Protein AF-A0A352MCY6-F1 (afdb_monomer_lite)

Structure (mmCIF, N/CA/C/O backbone):
data_AF-A0A352MCY6-F1
#
_entry.id   AF-A0A352MCY6-F1
#
loop_
_atom_site.group_PDB
_atom_site.id
_atom_site.type_symbol
_atom_site.label_atom_id
_atom_site.label_alt_id
_atom_site.label_comp_id
_atom_site.label_asym_id
_atom_site.label_entity_id
_atom_site.label_seq_id
_atom_site.pdbx_PDB_ins_code
_atom_site.Cartn_x
_atom_site.Cartn_y
_atom_site.Cartn_z
_atom_site.occupancy
_atom_site.B_iso_or_equiv
_atom_site.auth_seq_id
_atom_site.auth_comp_id
_atom_site.auth_asym_id
_atom_site.auth_atom_id
_atom_site.pdbx_PDB_model_num
ATOM 1 N N . PRO A 1 1 ? -17.362 -1.613 27.167 1.00 86.88 1 PRO A N 1
ATOM 2 C CA . PRO A 1 1 ? -18.510 -1.127 27.973 1.00 86.88 1 PRO A CA 1
ATOM 3 C C . PRO A 1 1 ? -19.606 -2.205 28.003 1.00 86.88 1 PRO A C 1
ATOM 5 O O . PRO A 1 1 ? -19.827 -2.821 26.959 1.00 86.88 1 PRO A O 1
ATOM 8 N N . PRO A 1 2 ? -20.228 -2.479 29.162 1.00 89.56 2 PRO A N 1
ATOM 9 C CA . PRO A 1 2 ? -21.310 -3.460 29.276 1.00 89.56 2 PRO A CA 1
ATOM 10 C C . PRO A 1 2 ? -22.570 -3.017 28.509 1.00 89.56 2 PRO A C 1
ATOM 12 O O . PRO A 1 2 ? -22.813 -1.823 28.349 1.00 89.56 2 PRO A O 1
ATOM 15 N N . LEU A 1 3 ? -23.342 -3.983 28.000 1.00 93.31 3 LEU A N 1
ATOM 16 C CA . LEU A 1 3 ? -24.565 -3.742 27.221 1.00 93.31 3 LEU A CA 1
ATOM 17 C C . LEU A 1 3 ? -25.803 -3.718 28.121 1.00 93.31 3 LEU A C 1
ATOM 19 O O . LEU A 1 3 ? -25.841 -4.387 29.154 1.00 93.31 3 LEU A O 1
ATOM 23 N N . ALA A 1 4 ? -26.840 -3.000 27.687 1.00 96.19 4 ALA A N 1
ATOM 24 C CA . ALA A 1 4 ? -28.153 -3.070 28.314 1.00 96.19 4 ALA A CA 1
ATOM 25 C C . ALA A 1 4 ? -28.767 -4.478 28.184 1.00 96.19 4 ALA A C 1
ATOM 27 O O . ALA A 1 4 ? -28.470 -5.233 27.253 1.00 96.19 4 ALA A O 1
ATOM 28 N N . LYS A 1 5 ? -29.654 -4.838 29.118 1.00 95.81 5 LYS A N 1
ATOM 29 C CA . LYS A 1 5 ? -30.345 -6.135 29.104 1.00 95.81 5 LYS A CA 1
ATOM 3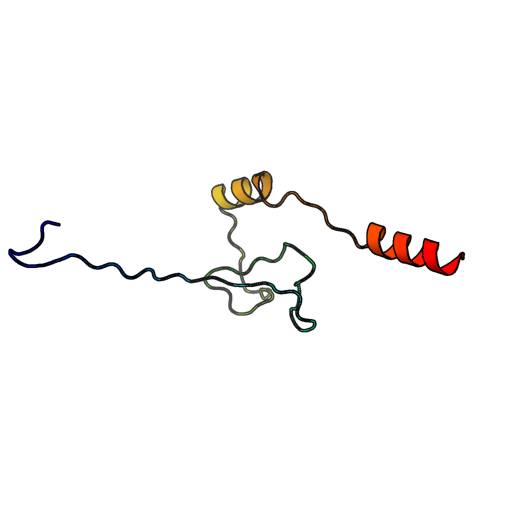0 C C . LYS A 1 5 ? -31.143 -6.302 27.804 1.00 95.81 5 LYS A C 1
ATOM 32 O O . LYS A 1 5 ? -31.889 -5.410 27.415 1.00 95.81 5 LYS A O 1
ATOM 37 N N . GLY A 1 6 ? -30.990 -7.456 27.152 1.00 96.75 6 GLY A N 1
ATOM 38 C CA . GLY A 1 6 ? -31.666 -7.783 25.890 1.00 96.75 6 GLY A CA 1
ATOM 39 C C . GLY A 1 6 ? -30.962 -7.270 24.631 1.00 96.75 6 GLY A C 1
ATOM 40 O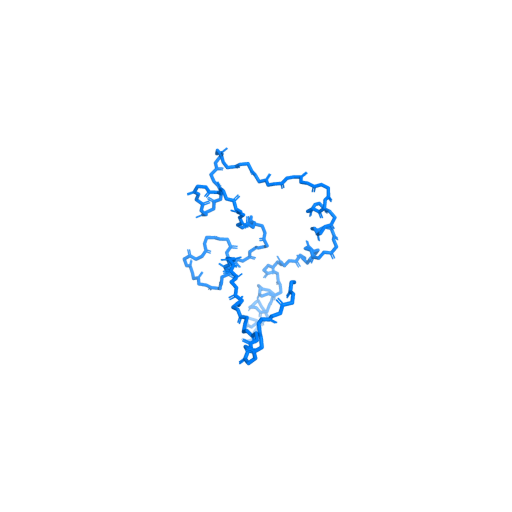 O . GLY A 1 6 ? -31.417 -7.561 23.530 1.00 96.75 6 GLY A O 1
ATOM 41 N N . TRP A 1 7 ? -29.848 -6.545 24.764 1.00 96.62 7 TRP A N 1
ATOM 42 C CA . TRP A 1 7 ? -29.077 -6.075 23.616 1.00 96.62 7 TRP A CA 1
ATOM 43 C C . TRP A 1 7 ? -28.029 -7.102 23.193 1.00 96.62 7 TRP A C 1
ATOM 45 O O . TRP A 1 7 ? -27.345 -7.701 24.025 1.00 96.62 7 TRP A O 1
ATOM 55 N N . LYS A 1 8 ? -27.853 -7.248 21.878 1.00 95.44 8 LYS A N 1
ATOM 56 C CA . LYS A 1 8 ? -26.763 -8.008 21.264 1.00 95.44 8 LYS A CA 1
ATOM 57 C C . LYS A 1 8 ? -25.796 -7.029 20.611 1.00 95.44 8 LYS A C 1
ATOM 59 O O . LYS A 1 8 ? -26.223 -6.086 19.951 1.00 95.44 8 LYS A O 1
ATOM 64 N N . ARG A 1 9 ? -24.495 -7.232 20.816 1.00 94.88 9 ARG A N 1
ATOM 65 C CA . ARG A 1 9 ? -23.479 -6.411 20.153 1.00 94.88 9 ARG A CA 1
ATOM 66 C C . ARG A 1 9 ? -23.362 -6.821 18.696 1.00 94.88 9 ARG A C 1
ATOM 68 O O . ARG A 1 9 ? -23.337 -8.014 18.401 1.00 94.88 9 ARG A O 1
ATOM 75 N N . ASP A 1 10 ? -23.228 -5.820 17.843 1.00 93.69 10 ASP A N 1
ATOM 76 C CA . ASP A 1 10 ? -22.874 -5.988 16.445 1.00 93.69 10 ASP A CA 1
ATOM 77 C C . ASP A 1 10 ? -21.620 -5.165 16.133 1.00 93.69 10 ASP A C 1
ATOM 79 O O . ASP A 1 10 ? -21.258 -4.251 16.890 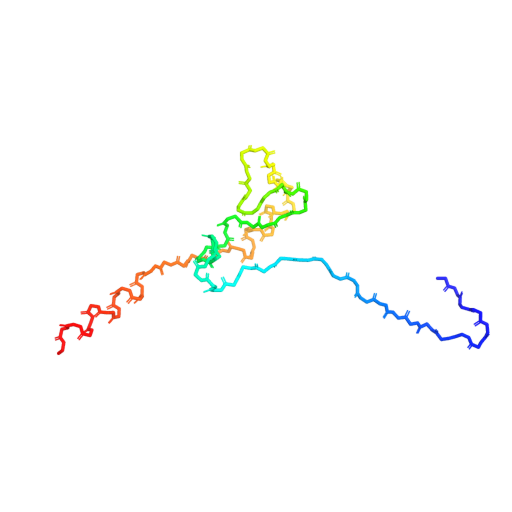1.00 93.69 10 ASP A O 1
ATOM 83 N N . PHE A 1 11 ? -20.932 -5.519 15.057 1.00 91.38 11 PHE A N 1
ATOM 84 C CA . PHE A 1 11 ? -19.651 -4.942 14.682 1.00 91.38 11 PHE A CA 1
ATOM 85 C C . PHE A 1 11 ? -19.646 -4.586 13.198 1.00 91.38 11 PHE A C 1
ATOM 87 O O . PHE A 1 11 ? -19.938 -5.414 12.343 1.00 91.38 11 PHE A O 1
ATOM 94 N N . LEU A 1 12 ? -19.231 -3.357 12.893 1.00 94.06 12 LEU A N 1
ATOM 95 C CA . LEU A 1 12 ? -18.892 -2.936 11.539 1.00 94.06 12 LEU A CA 1
ATOM 96 C C . LEU A 1 12 ? -17.372 -2.892 11.407 1.00 94.06 12 LEU A C 1
ATOM 98 O O . LEU A 1 12 ? -16.697 -2.238 12.204 1.00 94.06 12 LEU A O 1
ATOM 102 N N . ILE A 1 13 ? -16.842 -3.531 10.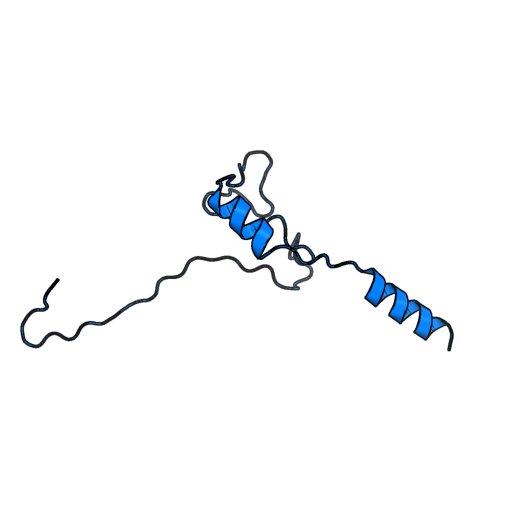368 1.00 93.88 13 ILE A N 1
ATOM 103 C CA . ILE A 1 13 ? -15.451 -3.338 9.965 1.00 93.88 13 ILE A CA 1
ATOM 104 C C . ILE A 1 13 ? -15.418 -2.202 8.949 1.00 93.88 13 ILE A C 1
ATOM 106 O O . ILE A 1 13 ? -16.005 -2.299 7.873 1.00 93.88 13 ILE A O 1
ATOM 110 N N . ARG A 1 14 ? -14.708 -1.125 9.286 1.00 93.81 14 ARG A N 1
ATOM 111 C CA . ARG A 1 14 ? -14.400 -0.042 8.352 1.00 93.81 14 ARG A CA 1
ATOM 112 C C . ARG A 1 14 ? -12.922 -0.104 7.999 1.00 93.81 14 ARG A C 1
ATOM 114 O O . ARG A 1 14 ? -12.079 0.132 8.859 1.00 93.81 14 ARG A O 1
ATOM 121 N N . SER A 1 15 ? -12.632 -0.390 6.735 1.00 93.81 15 SER A N 1
ATOM 122 C CA . SER A 1 15 ? -11.279 -0.356 6.182 1.00 93.81 15 SER A CA 1
ATOM 123 C C . SER A 1 15 ? -11.124 0.831 5.237 1.00 93.81 15 SER A C 1
ATOM 125 O O . SER A 1 15 ? -12.075 1.227 4.563 1.00 93.81 15 SER A O 1
ATOM 127 N N . VAL A 1 16 ? -9.923 1.400 5.203 1.00 91.19 16 VAL A N 1
ATOM 128 C CA . VAL A 1 16 ? -9.487 2.372 4.201 1.00 91.19 16 VAL A CA 1
ATOM 129 C C . VAL A 1 16 ? -8.145 1.879 3.692 1.00 91.19 16 VAL A C 1
ATOM 131 O O . VAL A 1 16 ? -7.249 1.591 4.485 1.00 91.19 16 VAL A O 1
ATOM 134 N N . GLY A 1 17 ? -8.017 1.762 2.378 1.00 91.06 17 GLY A N 1
ATOM 135 C CA . GLY A 1 17 ? -6.803 1.270 1.753 1.00 91.06 17 GLY A CA 1
ATOM 136 C C . GLY A 1 17 ? -6.754 1.620 0.279 1.00 91.06 17 GLY A C 1
ATOM 137 O O . GLY A 1 17 ? -7.699 2.173 -0.283 1.00 91.06 17 GLY A O 1
ATOM 138 N N . TRP A 1 18 ? -5.630 1.273 -0.328 1.00 92.06 18 TRP A N 1
ATOM 139 C CA . TRP A 1 18 ? -5.365 1.478 -1.741 1.00 92.06 18 TRP A CA 1
ATOM 140 C C . TRP A 1 18 ? -4.953 0.161 -2.373 1.00 92.06 18 TRP A C 1
ATOM 142 O O . TRP A 1 18 ? -4.382 -0.704 -1.708 1.00 92.06 18 TRP A O 1
ATOM 152 N N . VAL A 1 19 ? -5.202 0.048 -3.671 1.00 90.88 19 VAL A N 1
ATOM 153 C CA . VAL A 1 19 ? -4.743 -1.066 -4.489 1.00 90.88 19 VAL A CA 1
ATOM 154 C C . VAL A 1 19 ? -3.879 -0.520 -5.619 1.00 90.88 19 VAL A C 1
ATOM 156 O O . VAL A 1 19 ? -4.188 0.517 -6.203 1.00 90.88 19 VAL A O 1
ATOM 159 N N . LYS A 1 20 ? -2.775 -1.213 -5.886 1.00 90.00 20 LYS A N 1
ATOM 160 C CA . LYS A 1 20 ? -2.027 -1.106 -7.135 1.00 90.00 20 LYS A CA 1
ATOM 161 C C . LYS A 1 20 ? -2.281 -2.415 -7.860 1.00 90.00 20 LYS A C 1
ATOM 163 O O . LYS A 1 20 ? -1.801 -3.455 -7.414 1.00 90.00 20 LYS A O 1
ATOM 168 N N . ASP A 1 21 ? -3.130 -2.375 -8.871 1.00 86.88 21 ASP A N 1
ATOM 169 C CA . ASP A 1 21 ? -3.427 -3.538 -9.696 1.00 86.88 21 ASP A CA 1
ATOM 170 C C . ASP A 1 21 ? -2.495 -3.585 -10.917 1.00 86.88 21 ASP A C 1
ATOM 172 O O . ASP A 1 21 ? -1.586 -2.765 -11.074 1.00 86.88 21 ASP A O 1
ATOM 176 N N . GLY A 1 22 ? -2.695 -4.599 -11.755 1.00 84.44 22 GLY A N 1
ATOM 177 C CA . GLY A 1 22 ? -1.975 -4.759 -13.015 1.00 84.44 22 GLY A CA 1
ATOM 178 C C . GLY A 1 22 ? -2.619 -4.023 -14.192 1.00 84.44 22 GLY A C 1
ATOM 179 O O . GLY A 1 22 ? -2.345 -4.406 -15.328 1.00 84.44 22 GLY A O 1
ATOM 180 N N . ASP A 1 23 ? -3.502 -3.044 -13.958 1.00 89.38 23 ASP A N 1
ATOM 181 C CA . ASP A 1 23 ? -4.091 -2.265 -15.051 1.00 89.38 23 ASP A CA 1
ATOM 182 C C . ASP A 1 23 ? -3.019 -1.424 -15.761 1.00 89.38 23 ASP A C 1
ATOM 184 O O . ASP A 1 23 ? -2.108 -0.880 -15.134 1.00 89.38 23 ASP A O 1
ATOM 188 N N . LEU A 1 24 ? -3.138 -1.287 -17.085 1.00 85.88 24 LEU A N 1
ATOM 189 C CA . LEU A 1 24 ? -2.186 -0.527 -17.905 1.00 85.88 24 LEU A CA 1
ATOM 190 C C . LEU A 1 24 ? -2.135 0.963 -17.540 1.00 85.88 24 LEU A C 1
ATOM 192 O O . LEU A 1 24 ? -1.120 1.617 -17.780 1.00 85.88 24 LEU A O 1
ATOM 196 N N . ASN A 1 25 ? -3.206 1.504 -16.960 1.00 89.06 25 ASN A N 1
ATOM 197 C CA . ASN A 1 25 ? -3.282 2.893 -16.521 1.00 89.06 25 ASN A CA 1
ATOM 198 C C . ASN A 1 25 ? -2.816 3.077 -15.068 1.00 89.06 25 ASN A C 1
ATOM 200 O O . ASN A 1 25 ? -2.753 4.210 -14.581 1.00 89.06 25 ASN A O 1
ATOM 204 N N . THR A 1 26 ? -2.449 2.000 -14.365 1.00 90.00 26 THR A N 1
ATOM 205 C CA . THR A 1 26 ? -1.897 2.084 -13.012 1.00 90.00 26 THR A CA 1
ATOM 206 C C . THR A 1 26 ? -0.440 2.534 -13.076 1.00 90.00 26 THR A C 1
ATOM 208 O O . THR A 1 26 ? 0.469 1.753 -13.344 1.00 90.00 26 THR A O 1
ATOM 211 N N . ALA A 1 27 ? -0.213 3.817 -12.773 1.00 89.31 27 ALA A N 1
ATOM 212 C CA . ALA A 1 27 ? 1.065 4.513 -12.964 1.00 89.31 27 ALA A CA 1
ATOM 213 C C . ALA A 1 27 ? 2.321 3.719 -12.547 1.00 89.31 27 ALA A C 1
ATOM 215 O O . ALA A 1 27 ? 3.262 3.604 -13.323 1.00 89.31 27 ALA A O 1
ATOM 216 N N . PHE A 1 28 ? 2.340 3.170 -11.329 1.00 89.31 28 PHE A N 1
ATOM 217 C CA . PHE A 1 28 ? 3.471 2.403 -10.789 1.00 89.31 28 PHE A CA 1
ATOM 218 C C . PHE A 1 28 ? 3.086 0.953 -10.468 1.00 89.31 28 PHE A C 1
ATOM 220 O O . PHE A 1 28 ? 3.572 0.392 -9.488 1.00 89.31 28 PHE A O 1
ATOM 227 N N . GLY A 1 29 ? 2.178 0.341 -11.237 1.00 87.81 29 GLY A N 1
ATOM 228 C CA . GLY A 1 29 ? 1.647 -1.004 -10.952 1.00 87.81 29 GLY A CA 1
ATOM 229 C C . GLY A 1 29 ? 2.705 -2.117 -10.932 1.00 87.81 29 GLY A C 1
ATOM 230 O O . GLY A 1 29 ? 2.542 -3.121 -10.246 1.00 87.81 29 GLY A O 1
ATOM 231 N N . ASN A 1 30 ? 3.828 -1.916 -11.622 1.00 86.44 30 ASN A N 1
ATOM 232 C CA . ASN A 1 30 ? 4.923 -2.881 -11.748 1.00 86.44 30 ASN A CA 1
ATOM 233 C C . ASN A 1 30 ? 6.011 -2.775 -10.661 1.00 86.44 30 ASN A C 1
ATOM 235 O O . ASN A 1 30 ? 6.926 -3.596 -10.636 1.00 86.44 30 ASN A O 1
ATOM 239 N N . THR A 1 31 ? 5.948 -1.782 -9.774 1.00 85.38 31 THR A N 1
ATOM 240 C CA . THR A 1 31 ? 6.923 -1.585 -8.691 1.00 85.38 31 THR A CA 1
ATOM 241 C C . THR A 1 31 ? 6.234 -1.580 -7.333 1.00 85.38 31 THR A C 1
ATOM 243 O O . THR A 1 31 ? 5.052 -1.265 -7.216 1.00 85.38 31 THR A O 1
ATOM 246 N N . VAL A 1 32 ? 6.968 -1.874 -6.256 1.00 87.38 32 VAL A N 1
ATOM 247 C CA . VAL A 1 32 ? 6.422 -1.714 -4.895 1.00 87.38 32 VAL A CA 1
ATOM 248 C C . VAL A 1 32 ? 6.219 -0.227 -4.588 1.00 87.38 32 VAL A C 1
ATOM 250 O O . VAL A 1 32 ? 5.109 0.207 -4.283 1.00 87.38 32 VAL A O 1
ATOM 253 N N . LEU A 1 33 ? 7.273 0.579 -4.748 1.00 88.12 33 LEU A N 1
ATOM 254 C CA . LEU A 1 33 ? 7.257 2.017 -4.476 1.00 88.12 33 LEU A CA 1
ATOM 255 C C . LEU A 1 33 ? 6.899 2.850 -5.723 1.00 88.12 33 LEU A C 1
ATOM 257 O O . LEU A 1 33 ? 7.221 2.429 -6.834 1.00 88.12 33 LEU A O 1
ATOM 261 N N . PRO A 1 34 ? 6.279 4.034 -5.557 1.00 90.12 34 PRO A N 1
ATOM 262 C CA . PRO A 1 34 ? 5.813 4.611 -4.296 1.00 90.12 34 PRO A CA 1
ATOM 263 C C . PRO A 1 34 ? 4.536 3.924 -3.801 1.00 90.12 34 PRO A C 1
ATOM 265 O O . PRO A 1 34 ? 3.664 3.557 -4.599 1.00 90.12 34 PRO A O 1
ATOM 268 N N . LEU A 1 35 ? 4.419 3.774 -2.481 1.00 91.12 35 LEU A N 1
ATOM 269 C CA . LEU A 1 35 ? 3.173 3.339 -1.862 1.00 91.12 35 LEU A CA 1
ATOM 270 C C . LEU A 1 35 ? 2.261 4.554 -1.625 1.00 91.12 35 LEU A C 1
ATOM 272 O O . LEU A 1 35 ? 2.743 5.637 -1.291 1.00 91.12 35 LEU A O 1
ATOM 276 N N . PRO A 1 36 ? 0.947 4.404 -1.820 1.00 92.94 36 PRO A N 1
ATOM 277 C CA . PRO A 1 36 ? -0.020 5.414 -1.420 1.00 92.94 36 PRO A CA 1
ATOM 278 C C . PRO A 1 36 ? -0.090 5.525 0.109 1.00 92.94 36 PRO A C 1
ATOM 280 O O . PRO A 1 36 ? 0.140 4.553 0.830 1.00 92.94 36 PRO A O 1
ATOM 283 N N . PHE A 1 37 ? -0.414 6.715 0.609 1.00 92.50 37 PHE A N 1
ATOM 284 C CA . PHE A 1 37 ? -0.463 6.993 2.041 1.00 92.50 37 PHE A CA 1
ATOM 285 C C . PHE A 1 37 ? -1.543 8.024 2.378 1.00 92.50 37 PHE A C 1
ATOM 287 O O . PHE A 1 37 ? -2.008 8.784 1.526 1.00 92.50 37 PHE A O 1
ATOM 294 N N . HIS A 1 38 ? -1.953 8.052 3.646 1.00 92.12 38 HIS A N 1
ATOM 295 C CA . HIS A 1 38 ? -2.940 9.013 4.128 1.00 92.12 38 HIS A CA 1
ATOM 296 C C . HIS A 1 38 ? -2.411 10.448 4.009 1.00 92.12 38 HIS A C 1
ATOM 298 O O . HIS A 1 38 ? -1.313 10.744 4.467 1.00 92.12 38 HIS A O 1
ATOM 304 N N . GLY A 1 39 ? -3.222 11.343 3.441 1.00 91.50 39 GLY A N 1
ATOM 305 C CA . GLY A 1 39 ? -2.883 12.762 3.296 1.00 91.50 39 GLY A CA 1
ATOM 306 C C . GLY A 1 39 ? -2.169 13.136 1.994 1.00 91.50 39 GLY A C 1
ATOM 307 O O . GLY A 1 39 ? -1.907 14.320 1.800 1.00 91.50 39 GLY A O 1
ATOM 308 N N . MET A 1 40 ? -1.893 12.183 1.092 1.00 93.88 40 MET A N 1
ATOM 309 C CA . MET A 1 40 ? -1.372 12.513 -0.240 1.00 93.88 40 MET A CA 1
ATOM 310 C C . MET A 1 40 ? -2.411 13.277 -1.075 1.00 93.88 40 MET A C 1
ATOM 312 O O . MET A 1 40 ? -3.605 12.967 -1.032 1.00 93.88 40 MET A O 1
ATOM 316 N N . LYS A 1 41 ? -1.961 14.248 -1.868 1.00 94.25 41 LYS A N 1
ATOM 317 C CA . LYS A 1 41 ? -2.812 15.025 -2.784 1.00 94.25 41 LYS A CA 1
ATOM 318 C C . LYS A 1 41 ? -3.076 14.307 -4.100 1.00 94.25 41 LYS A C 1
ATOM 320 O O . LYS A 1 41 ? -4.117 14.521 -4.715 1.00 94.25 41 LYS A O 1
ATOM 325 N N . SER A 1 42 ? -2.137 13.477 -4.540 1.00 92.94 42 SER A N 1
ATOM 326 C CA . SER A 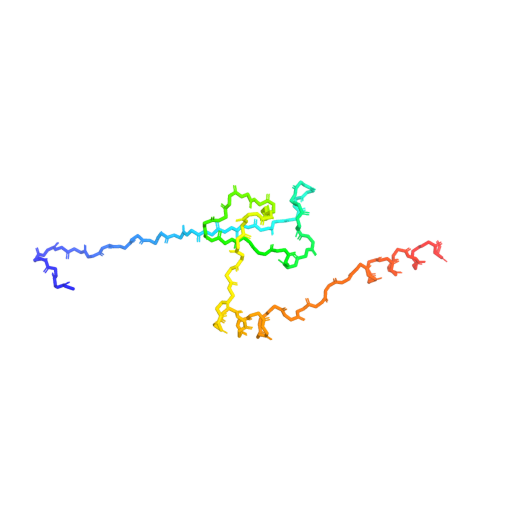1 42 ? -2.250 12.691 -5.765 1.00 92.94 42 SER A CA 1
ATOM 327 C C . SER A 1 42 ? -1.554 11.346 -5.623 1.00 92.94 42 SER A C 1
ATOM 329 O O . SER A 1 42 ? -0.648 11.183 -4.807 1.00 92.94 42 SER A O 1
ATOM 331 N N . TYR A 1 43 ? -1.952 10.399 -6.472 1.00 92.25 43 TYR A N 1
ATOM 332 C CA . TYR A 1 43 ? -1.128 9.244 -6.790 1.00 92.25 43 TYR A CA 1
ATOM 333 C C . TYR A 1 43 ? -0.745 9.306 -8.276 1.00 92.25 43 TYR A C 1
ATOM 335 O O . TYR A 1 43 ? -1.641 9.414 -9.114 1.00 92.25 43 TYR A O 1
ATOM 343 N N . PRO A 1 44 ? 0.548 9.245 -8.621 1.00 92.88 44 PRO A N 1
ATOM 344 C CA . PRO A 1 44 ? 1.693 9.168 -7.709 1.00 92.88 44 PRO A CA 1
ATOM 345 C C . PRO A 1 44 ? 1.846 10.402 -6.797 1.00 92.88 44 PRO A C 1
ATOM 347 O O . PRO A 1 44 ? 1.324 11.468 -7.148 1.00 92.88 44 PRO A O 1
ATOM 350 N N . PRO A 1 45 ? 2.538 10.282 -5.642 1.00 92.88 45 PRO A N 1
ATOM 351 C CA . PRO A 1 45 ? 2.765 11.417 -4.751 1.00 92.88 45 PRO A CA 1
ATOM 352 C C . PRO A 1 45 ? 3.427 12.585 -5.486 1.00 92.88 45 PRO A C 1
ATOM 354 O O . PRO A 1 45 ? 4.412 12.410 -6.207 1.00 92.88 45 PRO A O 1
ATOM 357 N N . SER A 1 46 ? 2.874 13.782 -5.320 1.00 91.25 46 SER A N 1
ATOM 358 C CA . SER A 1 46 ? 3.431 15.010 -5.877 1.00 91.25 46 SER A CA 1
ATOM 359 C C . SER A 1 46 ? 4.717 15.416 -5.152 1.00 91.25 46 SER A C 1
ATOM 361 O O . SER A 1 46 ? 4.999 14.971 -4.044 1.00 91.25 46 SER A O 1
ATOM 363 N N . LYS A 1 47 ? 5.465 16.372 -5.715 1.00 90.12 47 LYS A N 1
ATOM 364 C CA . LYS A 1 47 ? 6.628 16.973 -5.029 1.00 90.12 47 LYS A CA 1
ATOM 365 C C . LYS A 1 47 ? 6.280 17.629 -3.687 1.00 90.12 47 LYS A C 1
ATOM 367 O O . LYS A 1 47 ? 7.172 17.871 -2.886 1.00 90.12 47 LYS A O 1
ATOM 372 N N . SER A 1 48 ? 5.009 17.979 -3.479 1.00 93.44 48 SER A N 1
ATOM 373 C CA . SER A 1 48 ? 4.530 18.595 -2.238 1.00 93.44 48 SER A CA 1
ATOM 374 C C . SER A 1 48 ? 4.000 17.582 -1.221 1.00 93.44 48 SER A C 1
ATOM 376 O O . SER A 1 48 ? 3.628 17.977 -0.117 1.00 93.44 48 SER A O 1
ATOM 378 N N . ASP A 1 49 ? 3.929 16.305 -1.600 1.00 94.69 49 ASP A N 1
ATOM 379 C CA . ASP A 1 49 ? 3.505 15.216 -0.733 1.00 94.69 49 ASP A CA 1
ATOM 380 C C . ASP A 1 49 ? 4.730 14.647 -0.011 1.00 94.69 49 ASP A C 1
ATOM 382 O O . ASP A 1 49 ? 5.649 14.118 -0.634 1.00 94.69 49 ASP A O 1
ATOM 386 N N . ASN A 1 50 ? 4.743 14.750 1.318 1.00 91.56 50 ASN A N 1
ATOM 387 C CA . ASN A 1 50 ? 5.812 14.192 2.140 1.00 91.56 50 ASN A CA 1
ATOM 388 C C . ASN A 1 50 ? 5.444 12.762 2.534 1.00 91.56 50 ASN A C 1
ATOM 390 O O . ASN A 1 50 ? 4.509 12.557 3.310 1.00 91.56 50 ASN A O 1
ATOM 394 N N . TYR A 1 51 ? 6.169 11.782 1.993 1.00 89.62 51 TYR A N 1
ATOM 395 C CA . TYR A 1 51 ? 5.972 10.385 2.367 1.00 89.62 51 TYR A CA 1
ATOM 396 C C . TYR A 1 51 ? 6.350 10.177 3.846 1.00 89.62 51 TYR A C 1
ATOM 398 O O . TYR A 1 51 ? 7.349 10.748 4.291 1.00 89.62 51 TYR A O 1
ATOM 406 N N . PRO A 1 52 ? 5.588 9.387 4.625 1.00 90.81 52 PRO A N 1
ATOM 407 C CA . PRO A 1 52 ? 5.927 9.135 6.019 1.00 90.81 52 PRO A CA 1
ATOM 408 C C . PRO A 1 52 ? 7.319 8.503 6.155 1.00 90.81 52 PRO A C 1
ATOM 410 O O . PRO A 1 52 ? 7.660 7.589 5.410 1.00 90.81 52 PRO A O 1
ATOM 413 N N . ASP A 1 53 ? 8.097 8.952 7.139 1.00 91.69 53 ASP A N 1
ATOM 414 C CA . ASP A 1 53 ? 9.462 8.460 7.397 1.00 91.69 53 ASP A CA 1
ATOM 415 C C . ASP A 1 53 ? 9.649 7.988 8.851 1.00 91.69 53 ASP A C 1
ATOM 417 O O . ASP A 1 53 ? 10.655 8.218 9.515 1.00 91.69 53 ASP A O 1
ATOM 421 N N . SER A 1 54 ? 8.612 7.356 9.402 1.00 94.62 54 SER A N 1
ATOM 422 C CA . SER A 1 54 ? 8.659 6.833 10.773 1.00 94.62 54 SER A CA 1
ATOM 423 C C . SER A 1 54 ? 9.610 5.626 10.898 1.00 94.62 54 SER A C 1
ATOM 425 O O . SER A 1 54 ? 9.655 4.802 9.972 1.00 94.62 54 SER A O 1
ATOM 427 N N . PRO A 1 55 ? 10.295 5.435 12.044 1.00 97.81 55 PRO A N 1
ATOM 428 C CA . PRO A 1 55 ? 11.119 4.250 12.309 1.00 97.81 55 PRO A CA 1
ATOM 429 C C . PRO A 1 55 ? 10.378 2.921 12.112 1.00 97.81 55 PRO A C 1
ATOM 431 O O . PRO A 1 55 ? 10.965 1.941 11.646 1.00 97.81 55 PRO A O 1
ATOM 434 N N . GLU A 1 56 ? 9.084 2.885 12.422 1.00 96.31 56 GLU A N 1
ATOM 435 C CA . GLU A 1 56 ? 8.211 1.720 12.274 1.00 96.31 56 GLU A CA 1
ATOM 436 C C . GLU A 1 56 ? 8.016 1.362 10.801 1.00 96.31 56 GLU A C 1
ATOM 438 O O . GLU A 1 56 ? 8.175 0.202 10.422 1.00 96.31 56 GLU A O 1
ATOM 443 N N . LEU A 1 57 ? 7.738 2.356 9.953 1.00 92.12 57 LEU A N 1
ATOM 444 C CA . LEU A 1 57 ? 7.613 2.158 8.507 1.00 92.12 57 LEU A CA 1
ATOM 445 C C . LEU A 1 57 ? 8.948 1.750 7.881 1.00 92.12 57 LEU A C 1
ATOM 447 O O . LEU A 1 57 ? 8.996 0.874 7.020 1.00 92.12 57 LEU A O 1
ATOM 451 N N . GLN A 1 58 ? 10.045 2.337 8.352 1.00 93.94 58 GLN A N 1
ATOM 452 C CA . GLN A 1 58 ? 11.390 1.954 7.943 1.00 93.94 58 GLN A CA 1
ATOM 453 C C . GLN A 1 58 ? 11.695 0.493 8.305 1.00 93.94 58 GLN A C 1
ATOM 455 O O . GLN A 1 58 ? 12.236 -0.252 7.486 1.00 93.94 58 GLN A O 1
ATOM 460 N N . LYS A 1 59 ? 11.309 0.046 9.507 1.00 96.94 59 LYS A N 1
ATOM 461 C CA . LYS A 1 59 ? 11.411 -1.363 9.910 1.00 96.94 59 LYS A CA 1
ATOM 462 C C . LYS A 1 59 ? 10.535 -2.255 9.030 1.00 96.94 59 LYS A C 1
ATOM 464 O O . LYS A 1 59 ? 11.041 -3.240 8.505 1.00 96.94 59 LYS A O 1
ATOM 469 N N . TYR A 1 60 ? 9.274 -1.881 8.821 1.00 94.25 60 TYR A N 1
ATOM 470 C CA . TYR A 1 60 ? 8.337 -2.618 7.973 1.00 94.25 60 TYR A CA 1
ATOM 471 C C . TYR A 1 60 ? 8.885 -2.809 6.554 1.00 94.25 60 TYR A C 1
ATOM 473 O O . TYR A 1 60 ? 8.899 -3.924 6.043 1.00 94.25 60 TYR A O 1
ATOM 481 N N . ASN A 1 61 ? 9.400 -1.746 5.932 1.00 91.88 61 ASN A N 1
ATOM 482 C CA . ASN A 1 61 ? 9.956 -1.818 4.583 1.00 91.88 61 ASN A CA 1
ATOM 483 C C . ASN A 1 61 ? 11.161 -2.761 4.502 1.00 91.88 61 ASN A C 1
ATOM 485 O O . ASN A 1 61 ? 11.260 -3.531 3.551 1.00 91.88 61 ASN A O 1
ATOM 489 N N . ARG A 1 62 ? 12.047 -2.738 5.506 1.00 92.94 62 ARG A N 1
ATOM 490 C CA . ARG A 1 62 ? 13.193 -3.659 5.577 1.00 92.94 62 ARG A CA 1
ATOM 491 C C . ARG A 1 62 ? 12.788 -5.113 5.800 1.00 92.94 62 ARG A C 1
ATOM 493 O O . ARG A 1 62 ? 13.526 -6.000 5.393 1.00 92.94 62 ARG A O 1
ATOM 500 N N . GLU A 1 63 ? 11.670 -5.351 6.475 1.00 96.25 63 GLU A N 1
ATOM 501 C CA . GLU A 1 63 ? 11.209 -6.697 6.818 1.00 96.25 63 GLU A CA 1
ATOM 502 C C . GLU A 1 63 ? 10.380 -7.324 5.688 1.00 96.25 63 GLU A C 1
ATOM 504 O O . GLU A 1 63 ? 10.605 -8.477 5.330 1.00 96.25 63 GLU A O 1
ATOM 509 N N . TYR A 1 64 ? 9.468 -6.557 5.082 1.00 93.50 64 TYR A N 1
ATOM 510 C CA . TYR A 1 64 ? 8.459 -7.088 4.157 1.00 93.50 64 TYR A CA 1
ATOM 511 C C . TYR A 1 64 ? 8.651 -6.666 2.695 1.00 93.50 64 TYR A C 1
ATOM 513 O O . TYR A 1 64 ? 8.365 -7.448 1.791 1.00 93.50 64 TYR A O 1
ATOM 521 N N . ASN A 1 65 ? 9.167 -5.463 2.428 1.00 90.75 65 ASN A N 1
ATOM 522 C CA . ASN A 1 65 ? 9.297 -4.927 1.066 1.00 90.75 65 ASN A CA 1
ATOM 523 C C . ASN A 1 65 ? 10.691 -5.194 0.474 1.00 90.75 65 ASN A C 1
ATOM 525 O O . ASN A 1 65 ? 11.353 -4.291 -0.032 1.00 90.75 65 ASN A O 1
ATOM 529 N N . THR A 1 66 ? 11.144 -6.446 0.549 1.00 89.44 66 THR A N 1
ATOM 530 C CA . THR A 1 66 ? 12.518 -6.854 0.195 1.00 89.44 66 THR A CA 1
ATOM 531 C C . THR A 1 66 ? 12.653 -7.468 -1.197 1.00 89.44 66 THR A C 1
ATOM 533 O O . THR A 1 66 ? 13.766 -7.622 -1.700 1.00 89.44 66 THR A O 1
ATOM 536 N N . ARG A 1 67 ? 11.538 -7.832 -1.841 1.00 86.06 67 ARG A N 1
ATOM 537 C CA . ARG A 1 67 ? 11.562 -8.497 -3.146 1.00 86.06 67 ARG A CA 1
ATOM 538 C C . ARG A 1 67 ? 11.987 -7.525 -4.245 1.00 86.06 67 ARG A C 1
ATOM 540 O O . ARG A 1 67 ? 11.321 -6.522 -4.488 1.00 86.06 67 ARG A O 1
ATOM 547 N N . VAL A 1 68 ? 13.041 -7.890 -4.968 1.00 84.88 68 VAL A N 1
ATOM 548 C CA . VAL A 1 68 ? 13.420 -7.245 -6.228 1.00 84.88 68 VAL A CA 1
ATOM 549 C C . VAL A 1 68 ? 12.765 -8.017 -7.367 1.00 84.88 68 VAL A C 1
ATOM 551 O O . VAL A 1 68 ? 12.926 -9.230 -7.474 1.00 84.88 68 VAL A O 1
ATOM 554 N N . VAL A 1 69 ? 11.995 -7.317 -8.196 1.00 82.25 69 VAL A N 1
ATOM 555 C CA . VAL A 1 69 ? 11.381 -7.870 -9.406 1.00 82.25 69 VAL A CA 1
ATOM 556 C C . VAL A 1 69 ? 11.968 -7.122 -10.594 1.00 82.25 69 VAL A C 1
ATOM 558 O O . VAL A 1 69 ? 11.915 -5.893 -10.631 1.00 82.25 69 VAL A O 1
ATOM 561 N N . THR A 1 70 ? 12.539 -7.855 -11.547 1.00 86.94 70 THR A N 1
ATOM 562 C CA . THR A 1 70 ? 13.056 -7.304 -12.806 1.00 86.94 70 THR A CA 1
ATOM 563 C C . THR A 1 70 ? 12.323 -7.935 -13.987 1.00 86.94 70 THR A C 1
ATOM 565 O O . THR A 1 70 ? 11.637 -8.947 -13.845 1.00 86.94 70 THR A O 1
ATOM 568 N N . ALA A 1 71 ? 12.460 -7.337 -15.170 1.00 86.25 71 ALA A N 1
ATOM 569 C CA . ALA A 1 71 ? 11.905 -7.898 -16.400 1.00 86.25 71 ALA A CA 1
ATOM 570 C C . ALA A 1 71 ? 12.784 -9.012 -17.003 1.00 86.25 71 ALA A C 1
ATOM 572 O O . ALA A 1 71 ? 12.438 -9.557 -18.049 1.00 86.25 71 ALA A O 1
ATOM 573 N N . ASP A 1 72 ? 13.920 -9.348 -16.382 1.00 90.06 72 ASP A N 1
ATOM 574 C CA . ASP A 1 72 ? 14.951 -10.182 -17.006 1.00 90.06 72 ASP A CA 1
ATOM 575 C C . ASP A 1 72 ? 14.461 -11.600 -17.294 1.00 90.06 72 ASP A C 1
ATOM 577 O O . ASP A 1 72 ? 14.700 -12.117 -18.381 1.00 90.06 72 ASP A O 1
ATOM 581 N N . GLU A 1 73 ? 13.737 -12.218 -16.357 1.00 87.31 73 GLU A N 1
ATOM 582 C CA . GLU A 1 73 ? 13.167 -13.557 -16.550 1.00 87.31 73 GLU A CA 1
ATOM 583 C C . GLU A 1 73 ? 12.220 -13.592 -17.756 1.00 87.31 73 GLU A C 1
ATOM 585 O O . GLU A 1 73 ? 12.340 -14.465 -18.617 1.00 87.31 73 GLU A O 1
ATOM 590 N N . TYR A 1 74 ? 11.336 -12.596 -17.863 1.00 87.19 74 TYR A N 1
ATOM 591 C CA . TYR A 1 74 ? 10.408 -12.465 -18.984 1.00 87.19 74 TYR A CA 1
ATOM 592 C C . TYR A 1 74 ? 11.147 -12.258 -20.312 1.00 87.19 74 TYR A C 1
ATOM 594 O O . TYR A 1 74 ? 10.902 -12.972 -21.285 1.00 87.19 74 TYR A O 1
ATOM 602 N N . LEU A 1 75 ? 12.099 -11.322 -20.353 1.00 91.62 75 LEU A N 1
ATOM 603 C CA . LEU A 1 75 ? 12.878 -11.032 -21.559 1.00 91.62 75 LEU A CA 1
ATOM 604 C C . LEU A 1 75 ? 13.727 -12.231 -21.999 1.00 91.62 75 LEU A C 1
ATOM 606 O O . LEU A 1 75 ? 13.867 -12.484 -23.195 1.00 91.62 75 LEU A O 1
ATOM 610 N N . ASN A 1 76 ? 14.286 -12.987 -21.055 1.00 93.12 76 ASN A N 1
ATOM 611 C CA . ASN A 1 76 ? 15.052 -14.191 -21.359 1.00 93.12 76 ASN A CA 1
ATOM 612 C C . ASN A 1 76 ? 14.163 -15.307 -21.919 1.00 93.12 76 ASN A C 1
ATOM 614 O O . ASN A 1 76 ? 14.579 -15.971 -22.867 1.00 93.12 76 ASN A O 1
ATOM 618 N N . ALA A 1 77 ? 12.941 -15.473 -21.409 1.00 91.38 77 ALA A N 1
ATOM 619 C CA . ALA A 1 77 ? 11.986 -16.443 -21.943 1.00 91.38 77 ALA A CA 1
ATOM 620 C C . ALA A 1 77 ? 11.601 -16.141 -23.403 1.00 91.38 77 ALA A C 1
ATOM 622 O O . ALA A 1 77 ? 11.558 -17.052 -24.228 1.00 91.38 77 ALA A O 1
ATOM 623 N N . LEU A 1 78 ? 11.398 -14.864 -23.751 1.00 91.75 78 LEU A N 1
ATOM 624 C CA . LEU A 1 78 ? 11.128 -14.459 -25.136 1.00 91.75 78 LEU A CA 1
ATOM 625 C C . LEU A 1 78 ? 12.299 -14.785 -26.075 1.00 91.75 78 LEU A C 1
ATOM 627 O O . LEU A 1 78 ? 12.099 -15.365 -27.137 1.00 91.75 78 LEU A O 1
ATOM 631 N N . ARG A 1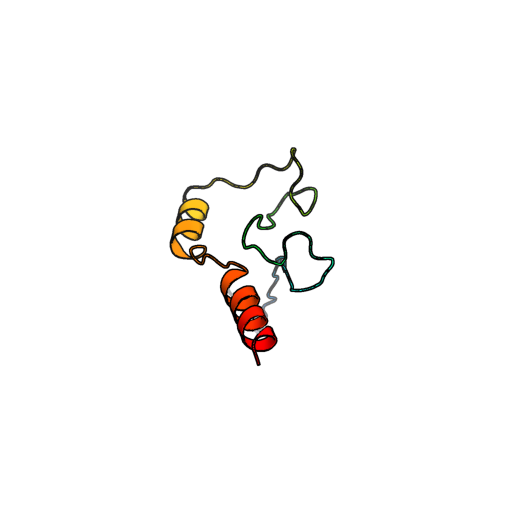 79 ? 13.537 -14.497 -25.650 1.00 90.00 79 ARG A N 1
ATOM 632 C CA . ARG A 1 79 ? 14.751 -14.773 -26.443 1.00 90.00 79 ARG A CA 1
ATOM 633 C C . ARG A 1 79 ? 14.973 -16.255 -26.738 1.00 90.00 79 ARG A C 1
ATOM 635 O O . ARG A 1 79 ? 15.632 -16.576 -27.722 1.00 90.00 79 ARG A O 1
ATOM 642 N N . VAL A 1 80 ? 14.519 -17.148 -25.857 1.00 78.25 80 VAL A N 1
ATOM 643 C CA . VAL A 1 80 ? 14.606 -18.600 -26.078 1.00 78.25 80 VAL A CA 1
ATOM 644 C C . VAL A 1 80 ? 13.600 -19.038 -27.142 1.00 78.25 80 VAL A C 1
ATOM 646 O O . VAL A 1 80 ? 13.941 -19.870 -27.976 1.00 78.25 80 VAL A O 1
ATOM 649 N N . ASN A 1 81 ? 12.406 -18.443 -27.164 1.00 67.31 81 ASN A N 1
ATOM 650 C CA . ASN A 1 81 ? 11.376 -18.770 -28.149 1.00 67.31 81 ASN A CA 1
ATOM 651 C C . ASN A 1 81 ? 11.727 -18.295 -29.565 1.00 67.31 81 ASN A C 1
ATOM 653 O O . ASN A 1 81 ? 11.414 -18.999 -30.514 1.00 67.31 81 ASN A O 1
ATOM 657 N N . ASP A 1 82 ? 12.434 -17.171 -29.713 1.00 67.25 82 ASP A N 1
ATOM 658 C CA . ASP A 1 82 ? 12.879 -16.669 -31.027 1.00 67.25 82 ASP A CA 1
ATOM 659 C C . ASP A 1 82 ? 14.007 -17.508 -31.664 1.00 67.25 82 ASP A C 1
ATOM 661 O O . ASP A 1 82 ? 14.372 -17.292 -32.820 1.00 67.25 82 ASP A O 1
ATOM 665 N N . LYS A 1 83 ? 14.612 -18.434 -30.909 1.00 60.12 83 LYS A N 1
ATOM 666 C CA . LYS A 1 83 ? 15.718 -19.290 -31.374 1.00 60.12 83 LYS A CA 1
ATOM 667 C C . LYS A 1 83 ? 15.280 -20.694 -31.810 1.00 60.12 83 LYS A C 1
ATOM 669 O O . LYS A 1 83 ? 16.157 -21.480 -32.171 1.00 60.12 83 LYS A O 1
ATOM 674 N N . ASN A 1 84 ? 13.980 -20.994 -31.775 1.00 49.38 84 ASN A N 1
ATOM 675 C CA . ASN A 1 84 ? 13.392 -22.260 -32.224 1.00 49.38 84 ASN A CA 1
ATOM 676 C C . ASN A 1 84 ? 12.604 -22.090 -33.523 1.00 49.38 84 ASN A C 1
ATOM 678 O O . ASN A 1 84 ? 11.858 -21.094 -33.632 1.00 49.38 84 ASN A O 1
#

pLDDT: mean 89.7, std 7.47, range [49.38, 97.81]

Secondary structure (DSSP, 8-state):
-PPPTT---------------S-TT-TTTTSSPSPP-TT-SSSSPPTT------HHHHHHHHHH------SHHHHHHHHHHTT-

Sequence (84 aa):
PPLAKGWKRDFLIRSVGWVKDGDLNTAFGNTVLPLPFHGMKSYPPSKSDNYPDSPELQKYNREYNTRVVTADEYLNALRVNDKN

Foldseek 3Di:
DDDDPPDDDDDDDDDDADDLDPDPPRPPSPAPPDGDDPPAPDVVGDPPDDDDDDPVVVVVCVVPVPDDDDCVVVVVVVVVVVVD

Radius of gyration: 21.5 Å; chains: 1; bounding box: 47×41×62 Å